Protein AF-X0PKM7-F1 (afdb_monomer_lite)

Radius of gyration: 16.59 Å; chains: 1; bounding box: 32×25×70 Å

pLDDT: mean 83.47, std 16.95, range [38.0, 97.81]

Organism: NCBI:txid1423743

Sequence (114 aa):
MLWLNSKSRLERKTLADNVLMALHIIGNSKDPKPHLNTNHFYKWRIDADTEGTPKIGNLAKVETQFGIQHVVIWGTKEVAQDISDMKRVIKFDDHGVGPKHAYINDEFKKFNES

InterPro domains:
  IPR043895 Protein of unknown function DUF5839 [PF19157] (17-89)

Structure (mmCIF, N/CA/C/O backbone):
data_AF-X0PKM7-F1
#
_entry.id   AF-X0PKM7-F1
#
loop_
_atom_site.group_PDB
_atom_site.id
_atom_site.type_symbol
_atom_site.label_atom_id
_atom_site.label_alt_id
_atom_site.label_comp_id
_atom_site.label_asym_id
_atom_site.label_entity_id
_atom_site.label_seq_id
_atom_site.pdbx_PDB_ins_code
_atom_site.Cartn_x
_atom_site.Cartn_y
_atom_site.Cartn_z
_atom_site.occupancy
_atom_site.B_iso_or_equiv
_atom_site.auth_seq_id
_atom_site.auth_comp_id
_atom_site.auth_asym_id
_atom_site.auth_atom_id
_atom_site.pdbx_PDB_model_num
ATOM 1 N N . MET A 1 1 ? -3.171 -7.616 45.640 1.00 38.00 1 MET A N 1
ATOM 2 C CA . MET A 1 1 ? -3.993 -6.424 45.341 1.00 38.00 1 MET A CA 1
ATOM 3 C C . MET A 1 1 ? -3.568 -5.932 43.963 1.00 38.00 1 MET A C 1
ATOM 5 O O . MET A 1 1 ? -2.397 -5.635 43.776 1.00 38.00 1 MET A O 1
ATOM 9 N N . LEU A 1 2 ? -4.467 -6.032 42.981 1.00 42.97 2 LEU A N 1
ATOM 10 C CA . LEU A 1 2 ? -4.207 -5.819 41.553 1.00 42.97 2 LEU A CA 1
ATOM 11 C C . LEU A 1 2 ? -3.890 -4.345 41.265 1.00 42.97 2 LEU A C 1
ATOM 13 O O . LEU A 1 2 ? -4.786 -3.508 41.324 1.00 42.97 2 LEU A O 1
ATOM 17 N N . TRP A 1 3 ? -2.645 -4.030 40.908 1.00 41.06 3 TRP A N 1
ATOM 18 C CA . TRP A 1 3 ? -2.348 -2.801 40.172 1.00 41.06 3 TRP A CA 1
ATOM 19 C C . TRP A 1 3 ? -2.509 -3.107 38.685 1.00 41.06 3 TRP A C 1
ATOM 21 O O . TRP A 1 3 ? -1.645 -3.699 38.041 1.00 41.06 3 TRP A O 1
ATOM 31 N N . LEU A 1 4 ? -3.703 -2.793 38.184 1.00 43.28 4 LEU A N 1
ATOM 32 C CA . LEU A 1 4 ? -4.066 -2.922 36.783 1.00 43.28 4 LEU A CA 1
ATOM 33 C C . LEU A 1 4 ? -3.130 -2.081 35.915 1.00 43.28 4 LEU A C 1
ATOM 35 O O . LEU A 1 4 ? -2.819 -0.925 36.192 1.00 43.28 4 LEU A O 1
ATOM 39 N N . ASN A 1 5 ? -2.694 -2.733 34.850 1.00 42.31 5 ASN A N 1
ATOM 40 C CA . ASN A 1 5 ? -1.710 -2.316 33.876 1.00 42.31 5 ASN A CA 1
ATOM 41 C C . ASN A 1 5 ? -2.267 -1.185 32.985 1.00 42.31 5 ASN A C 1
ATOM 43 O O . ASN A 1 5 ? -2.596 -1.399 31.818 1.00 42.31 5 ASN A O 1
ATOM 47 N N . SER A 1 6 ? -2.407 0.025 33.534 1.00 44.03 6 SER A N 1
ATOM 48 C CA . SER A 1 6 ? -3.001 1.190 32.852 1.00 44.03 6 SER A CA 1
ATOM 49 C C . SER A 1 6 ? -2.216 1.664 31.621 1.00 44.03 6 SER A C 1
ATOM 51 O O . SER A 1 6 ? -2.762 2.388 30.794 1.00 44.03 6 SER A O 1
ATOM 53 N N . LYS A 1 7 ? -0.960 1.225 31.444 1.00 41.38 7 LYS A N 1
ATOM 54 C CA . LYS A 1 7 ? -0.163 1.512 30.237 1.00 41.38 7 LYS A CA 1
ATOM 55 C C . LYS A 1 7 ? -0.595 0.697 29.015 1.00 41.38 7 LYS A C 1
ATOM 57 O O . LYS A 1 7 ? -0.493 1.179 27.897 1.00 41.38 7 LYS A O 1
ATOM 62 N N . SER A 1 8 ? -1.177 -0.486 29.214 1.00 45.25 8 SER A N 1
ATOM 63 C CA . SER A 1 8 ? -1.583 -1.372 28.108 1.00 45.25 8 SER A CA 1
ATOM 64 C C . SER A 1 8 ? -2.849 -0.923 27.359 1.00 45.25 8 SER A C 1
ATOM 66 O O . SER A 1 8 ? -3.171 -1.472 26.302 1.00 45.25 8 SER A O 1
ATOM 68 N N . ARG A 1 9 ? -3.569 0.072 27.901 1.00 40.25 9 ARG A N 1
ATOM 69 C CA . ARG A 1 9 ? -4.786 0.645 27.305 1.00 40.25 9 ARG A CA 1
ATOM 70 C C . ARG A 1 9 ? -4.513 1.924 26.502 1.00 40.25 9 ARG A C 1
ATOM 72 O O . ARG A 1 9 ? -5.299 2.233 25.619 1.00 40.25 9 ARG A O 1
ATOM 79 N N . LEU A 1 10 ? -3.406 2.629 26.772 1.00 42.16 10 LEU A N 1
ATOM 80 C CA . LEU A 1 10 ? -3.013 3.844 26.039 1.00 42.16 10 LEU A CA 1
ATOM 81 C C . LEU A 1 10 ? -2.199 3.566 24.760 1.00 42.16 10 LEU A C 1
ATOM 83 O O . LEU A 1 10 ? -2.149 4.426 23.890 1.00 42.16 10 LEU A O 1
ATOM 87 N N . GLU A 1 11 ? -1.610 2.376 24.607 1.00 43.19 11 GLU A N 1
ATOM 88 C CA . GLU A 1 11 ? -0.820 1.994 23.415 1.00 43.19 11 GLU A CA 1
ATOM 89 C C . GLU A 1 11 ? -1.619 1.229 22.348 1.00 43.19 11 GLU A C 1
ATOM 91 O O . GLU A 1 11 ? -1.069 0.748 21.362 1.00 43.19 11 GLU A O 1
ATOM 96 N N . ARG A 1 12 ? -2.940 1.139 22.509 1.00 44.97 12 ARG A N 1
ATOM 97 C CA . ARG A 1 12 ? -3.853 0.646 21.476 1.00 44.97 12 ARG A CA 1
ATOM 98 C C . ARG A 1 12 ? -4.841 1.742 21.096 1.00 44.97 12 ARG A C 1
ATOM 100 O O . ARG A 1 12 ? -6.044 1.572 21.254 1.00 44.97 12 ARG A O 1
ATOM 107 N N . LYS A 1 13 ? -4.347 2.851 20.531 1.00 47.97 13 LYS A N 1
ATOM 108 C CA . LYS A 1 13 ? -5.080 3.401 19.383 1.00 47.97 13 LYS A CA 1
ATOM 109 C C . LYS A 1 13 ? -4.979 2.317 18.325 1.00 47.97 13 LYS A C 1
ATOM 111 O O . LYS A 1 13 ? -3.924 2.121 17.727 1.00 47.97 13 LYS A O 1
ATOM 116 N N . THR A 1 14 ? -5.999 1.475 18.270 1.00 59.84 14 THR A N 1
ATOM 117 C CA . THR A 1 14 ? -6.053 0.372 17.326 1.00 59.84 14 THR A CA 1
ATOM 118 C C . THR A 1 14 ? -5.875 0.955 15.932 1.00 59.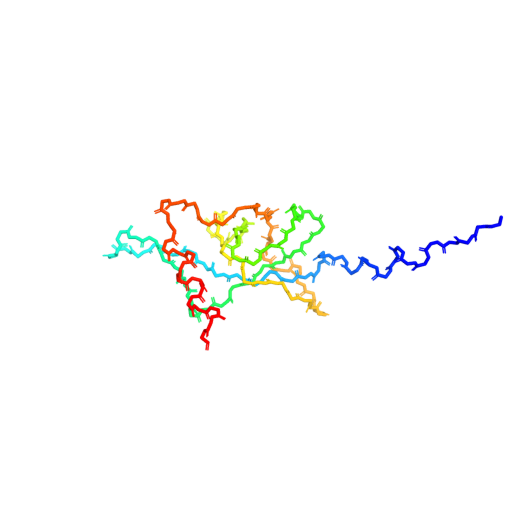84 14 THR A C 1
ATOM 120 O O . THR A 1 14 ? -6.445 1.989 15.618 1.00 59.84 14 THR A O 1
ATOM 123 N N . LEU A 1 15 ? -5.038 0.329 15.106 1.00 70.69 15 LEU A N 1
ATOM 124 C CA . LEU A 1 15 ? -4.930 0.684 13.690 1.00 70.69 15 LEU A CA 1
ATOM 125 C C . LEU A 1 15 ? -6.296 0.558 12.981 1.00 70.69 15 LEU A C 1
ATOM 127 O O . LEU A 1 15 ? -6.525 1.206 11.963 1.00 70.69 15 LEU A O 1
ATOM 131 N N . ALA A 1 16 ? -7.185 -0.269 13.542 1.00 63.12 16 ALA A N 1
ATOM 132 C CA . ALA A 1 16 ? -8.595 -0.315 13.201 1.00 63.12 16 ALA A CA 1
ATOM 133 C C . ALA A 1 16 ? -9.218 1.081 13.358 1.00 63.12 16 ALA A C 1
ATOM 135 O O . ALA A 1 16 ? -9.070 1.695 14.412 1.00 63.12 16 ALA A O 1
ATOM 136 N N . ASP A 1 17 ? -9.881 1.539 12.297 1.00 71.56 17 ASP A N 1
ATOM 137 C CA . ASP A 1 17 ? -10.505 2.861 12.117 1.00 71.56 17 ASP A CA 1
ATOM 138 C C . ASP A 1 17 ? -9.572 3.961 11.576 1.00 71.56 17 ASP A C 1
ATOM 140 O O . ASP A 1 17 ? -9.984 5.105 11.371 1.00 71.56 17 ASP A O 1
ATOM 144 N N . ASN A 1 18 ? -8.329 3.613 11.229 1.00 89.44 18 ASN A N 1
ATOM 145 C CA . ASN A 1 18 ? -7.483 4.481 10.414 1.00 89.44 18 ASN A CA 1
ATOM 146 C C . ASN A 1 18 ? -7.769 4.293 8.920 1.00 89.44 18 ASN A C 1
ATOM 148 O O . ASN A 1 18 ? -8.269 3.263 8.464 1.00 89.44 18 ASN A O 1
ATOM 152 N N . VAL A 1 19 ? -7.356 5.275 8.122 1.00 94.94 19 VAL A N 1
ATOM 153 C CA . VAL A 1 19 ? -7.280 5.132 6.668 1.00 94.94 19 VAL A CA 1
ATOM 154 C C . VAL A 1 19 ? -5.840 4.910 6.225 1.00 94.94 19 VAL A C 1
ATOM 156 O O . VAL A 1 19 ? -4.917 5.596 6.669 1.00 94.94 19 VAL A O 1
ATOM 159 N N . LEU A 1 20 ? -5.647 3.970 5.307 1.00 96.62 20 LEU A N 1
ATOM 160 C CA . LEU A 1 20 ? -4.441 3.869 4.500 1.00 96.62 20 LEU A CA 1
ATOM 161 C C . LEU A 1 20 ? -4.449 5.006 3.481 1.00 96.62 20 LEU A C 1
ATOM 163 O O . LEU A 1 20 ? -5.445 5.202 2.792 1.00 96.62 20 LEU A O 1
ATOM 167 N N . MET A 1 21 ? -3.329 5.710 3.351 1.00 96.56 21 MET A N 1
ATOM 168 C CA . MET A 1 21 ? -3.017 6.567 2.214 1.00 96.56 21 MET A CA 1
ATOM 169 C C . MET A 1 21 ? -1.950 5.879 1.365 1.00 96.56 21 MET A C 1
ATOM 171 O O . MET A 1 21 ? -0.871 5.543 1.862 1.00 96.56 21 MET A O 1
ATOM 175 N N . ALA A 1 22 ? -2.249 5.654 0.090 1.00 96.88 22 ALA A N 1
ATOM 176 C CA . ALA A 1 22 ? -1.358 4.927 -0.802 1.00 96.88 22 ALA A CA 1
ATOM 177 C C . ALA A 1 22 ? -1.431 5.432 -2.247 1.00 96.88 22 ALA A C 1
ATOM 179 O O . ALA A 1 22 ? -2.351 6.156 -2.641 1.00 96.88 22 ALA A O 1
ATOM 180 N N . LEU A 1 23 ? -0.428 5.039 -3.025 1.00 95.44 23 LEU A N 1
ATOM 181 C CA . LEU A 1 23 ? -0.268 5.381 -4.432 1.00 95.44 23 LEU A CA 1
ATOM 182 C C . LEU A 1 23 ? -0.504 4.132 -5.291 1.00 95.44 23 LEU A C 1
ATOM 184 O O . LEU A 1 23 ? 0.001 3.048 -4.985 1.00 95.44 23 LEU A O 1
ATOM 188 N N . HIS A 1 24 ? -1.277 4.274 -6.369 1.00 94.06 24 HIS A N 1
ATOM 189 C CA . HIS A 1 24 ? -1.536 3.169 -7.295 1.00 94.06 24 HIS A CA 1
ATOM 190 C C . HIS A 1 24 ? -0.340 2.901 -8.200 1.00 94.06 24 HIS A C 1
ATOM 192 O O . HIS A 1 24 ? 0.282 3.831 -8.709 1.00 94.06 24 HIS A O 1
ATOM 198 N N . ILE A 1 25 ? -0.110 1.623 -8.488 1.00 91.44 25 ILE A N 1
ATOM 199 C CA . ILE A 1 25 ? 0.746 1.195 -9.590 1.00 91.44 25 ILE A CA 1
ATOM 200 C C . ILE A 1 25 ? -0.139 1.082 -10.836 1.00 91.44 25 ILE A C 1
ATOM 202 O O . ILE A 1 25 ? -1.060 0.266 -10.874 1.00 91.44 25 ILE A O 1
ATOM 206 N N . ILE A 1 26 ? 0.117 1.912 -11.843 1.00 88.38 26 ILE A N 1
ATOM 207 C CA . ILE A 1 26 ? -0.643 1.958 -13.094 1.00 88.38 26 ILE A CA 1
ATOM 208 C C . ILE A 1 26 ? 0.197 1.421 -14.250 1.00 88.38 26 ILE A C 1
ATOM 210 O O . ILE A 1 26 ? 1.375 1.739 -14.381 1.00 88.38 26 ILE A O 1
ATOM 214 N N . GLY A 1 27 ? -0.414 0.607 -15.108 1.00 81.75 27 GLY A N 1
ATOM 215 C CA . GLY A 1 27 ? 0.148 0.281 -16.417 1.00 81.75 27 GLY A CA 1
ATOM 216 C C . GLY A 1 27 ? -0.291 1.330 -17.433 1.00 81.75 27 GLY A C 1
ATOM 217 O O . GLY A 1 27 ? -1.469 1.685 -17.472 1.00 81.75 27 GLY A O 1
ATOM 218 N N . ASN A 1 28 ? 0.625 1.827 -18.260 1.00 66.06 28 ASN A N 1
ATOM 219 C CA . ASN A 1 28 ? 0.253 2.646 -19.407 1.00 66.06 28 ASN A CA 1
ATOM 220 C C . ASN A 1 28 ? -0.013 1.718 -20.602 1.00 66.06 28 ASN A C 1
ATOM 222 O O . ASN A 1 28 ? 0.771 0.822 -20.886 1.00 66.06 28 ASN A O 1
ATOM 226 N N . SER A 1 29 ? -1.096 1.928 -21.351 1.00 61.97 29 SER A N 1
ATOM 227 C CA . SER A 1 29 ? -1.316 1.181 -22.600 1.00 61.97 29 SER A CA 1
ATOM 228 C C . SER A 1 29 ? -0.279 1.514 -23.683 1.00 61.97 29 SER A C 1
ATOM 230 O O . SER A 1 29 ? -0.156 0.778 -24.659 1.00 61.97 29 SER A O 1
ATOM 232 N N . LYS A 1 30 ? 0.469 2.613 -23.511 1.00 63.97 30 LYS A N 1
ATOM 233 C CA . LYS A 1 30 ? 1.518 3.095 -24.419 1.00 63.97 30 LYS A CA 1
ATOM 234 C C . LYS A 1 30 ? 2.947 2.909 -23.897 1.00 63.97 30 LYS A C 1
ATOM 236 O O . LYS A 1 30 ? 3.868 2.972 -24.703 1.00 63.97 30 LYS A O 1
ATOM 241 N N . ASP A 1 31 ? 3.138 2.692 -22.594 1.00 61.28 31 ASP A N 1
ATOM 242 C CA . ASP A 1 31 ? 4.449 2.392 -21.998 1.00 61.28 31 ASP A CA 1
ATOM 243 C C . ASP A 1 31 ? 4.369 1.009 -21.340 1.00 61.28 31 ASP A C 1
ATOM 245 O O . ASP A 1 31 ? 3.556 0.819 -20.434 1.00 61.28 31 ASP A O 1
ATOM 249 N N . PRO A 1 32 ? 5.165 0.021 -21.783 1.00 68.62 32 PRO A N 1
ATOM 250 C CA . PRO A 1 32 ? 5.092 -1.333 -21.246 1.00 68.62 32 PRO A CA 1
ATOM 251 C C . PRO A 1 32 ? 5.470 -1.427 -19.762 1.00 68.62 32 PRO A C 1
ATOM 253 O O . PRO A 1 32 ? 5.273 -2.485 -19.156 1.00 68.62 32 PRO A O 1
ATOM 256 N N . LYS A 1 33 ? 6.044 -0.377 -19.163 1.00 83.88 33 LYS A N 1
ATOM 257 C CA . LYS A 1 33 ? 6.449 -0.398 -17.759 1.00 83.88 33 LYS A CA 1
ATOM 258 C C . LYS A 1 33 ? 5.316 0.121 -16.863 1.00 83.88 33 LYS A C 1
ATOM 260 O O . LYS A 1 33 ? 4.731 1.159 -17.145 1.00 83.88 33 LYS A O 1
ATOM 265 N N . PRO A 1 34 ? 4.959 -0.589 -15.778 1.00 87.50 34 PRO A N 1
ATOM 266 C CA . PRO A 1 34 ? 4.076 -0.027 -14.761 1.00 87.50 34 PRO A CA 1
ATOM 267 C C . PRO A 1 34 ? 4.793 1.098 -14.014 1.00 87.50 34 PRO A C 1
ATOM 269 O O . PRO A 1 34 ? 5.979 0.943 -13.758 1.00 87.50 34 PRO A O 1
ATOM 272 N N . HIS A 1 35 ? 4.081 2.151 -13.617 1.00 89.31 35 HIS A N 1
ATOM 273 C CA . HIS A 1 35 ? 4.600 3.325 -12.898 1.00 89.31 35 HIS A CA 1
ATOM 274 C C . HIS A 1 35 ? 3.726 3.669 -11.694 1.00 89.31 35 HIS A C 1
ATOM 276 O O . HIS A 1 35 ? 2.580 3.226 -11.598 1.00 89.31 35 HIS A O 1
ATOM 282 N N . LEU A 1 36 ? 4.239 4.495 -10.791 1.00 91.12 36 LEU A N 1
ATOM 283 C CA . LEU A 1 36 ? 3.490 5.018 -9.663 1.00 91.12 36 LEU A CA 1
ATOM 284 C C . LEU A 1 36 ? 2.660 6.238 -10.077 1.00 91.12 36 LEU A C 1
ATOM 286 O O . LEU A 1 36 ? 3.178 7.212 -10.618 1.00 91.12 36 LEU A O 1
ATOM 290 N N . ASN A 1 37 ? 1.361 6.221 -9.786 1.00 90.94 37 ASN A N 1
ATOM 291 C CA . ASN A 1 37 ? 0.525 7.404 -9.951 1.00 90.94 37 ASN A CA 1
ATOM 292 C C . ASN A 1 37 ? 0.751 8.376 -8.785 1.00 90.94 37 ASN A C 1
ATOM 294 O O . ASN A 1 37 ? 0.100 8.263 -7.749 1.00 90.94 37 ASN A O 1
ATOM 298 N N . THR A 1 38 ? 1.654 9.336 -8.966 1.00 86.94 38 THR A N 1
ATOM 299 C CA . THR A 1 38 ? 2.032 10.340 -7.956 1.00 86.94 38 THR A CA 1
ATOM 300 C C . THR A 1 38 ? 1.100 11.553 -7.893 1.00 86.94 38 THR A C 1
ATOM 302 O O . THR A 1 38 ? 1.252 12.400 -7.018 1.00 86.94 38 THR A O 1
ATOM 305 N N . ASN A 1 39 ? 0.104 11.649 -8.779 1.00 87.56 39 ASN A N 1
ATOM 306 C CA . ASN A 1 39 ? -0.803 12.801 -8.833 1.00 87.56 39 ASN A CA 1
ATOM 307 C C . ASN A 1 39 ? -1.927 12.746 -7.788 1.00 87.56 39 ASN A C 1
ATOM 309 O O . ASN A 1 39 ? -2.624 13.739 -7.576 1.00 87.56 39 ASN A O 1
ATOM 313 N N . HIS A 1 40 ? -2.173 11.580 -7.184 1.00 88.50 40 HIS A N 1
ATOM 314 C CA . HIS A 1 40 ? -3.307 11.392 -6.287 1.00 88.50 40 HIS A CA 1
ATOM 315 C C . HIS A 1 40 ? -3.021 10.361 -5.198 1.00 88.50 40 HIS A C 1
ATOM 317 O O . HIS A 1 40 ? -2.561 9.255 -5.481 1.00 88.50 40 HIS A O 1
ATOM 323 N N . PHE A 1 41 ? -3.389 10.699 -3.962 1.00 92.38 41 PHE A N 1
ATOM 324 C CA . PHE A 1 41 ? -3.452 9.739 -2.868 1.00 92.38 41 PHE A CA 1
ATOM 325 C C . PHE A 1 41 ? -4.815 9.083 -2.809 1.00 92.38 41 PHE A C 1
ATOM 327 O O . PHE A 1 41 ? -5.832 9.741 -2.588 1.00 92.38 41 PHE A O 1
ATOM 334 N N . TYR A 1 42 ? -4.804 7.767 -2.902 1.00 94.19 42 TYR A N 1
ATOM 335 C CA . TYR A 1 42 ? -5.991 6.956 -2.747 1.00 94.19 42 TYR A CA 1
ATOM 336 C C . TYR A 1 42 ? -6.094 6.471 -1.306 1.00 94.19 42 TY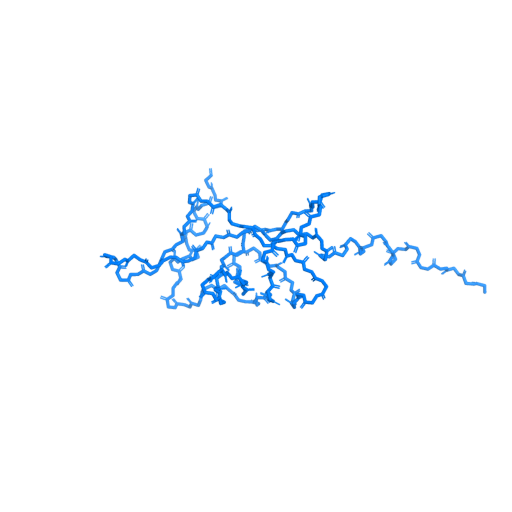R A C 1
ATOM 338 O O . TYR A 1 42 ? -5.086 6.360 -0.596 1.00 94.19 42 TYR A O 1
ATOM 346 N N . LYS A 1 43 ? -7.329 6.231 -0.862 1.00 95.12 43 LYS A N 1
ATOM 347 C CA . LYS A 1 43 ? -7.630 5.930 0.535 1.00 95.12 43 LYS A CA 1
ATOM 348 C C . LYS A 1 43 ? -8.414 4.636 0.677 1.00 95.12 43 LYS A C 1
ATOM 350 O O . LYS A 1 43 ? -9.372 4.419 -0.060 1.00 95.12 43 LYS A O 1
ATOM 355 N N . TRP A 1 44 ? -8.050 3.842 1.679 1.00 96.62 44 TRP A N 1
ATOM 356 C CA . TRP A 1 44 ? -8.748 2.611 2.057 1.00 96.62 44 TRP A CA 1
ATOM 357 C C . TRP A 1 44 ? -8.931 2.542 3.561 1.00 96.62 44 TRP A C 1
ATOM 359 O O . TRP A 1 44 ? -8.096 3.052 4.306 1.00 96.62 44 TRP A O 1
ATOM 369 N N . ARG A 1 45 ? -10.012 1.904 4.006 1.00 95.88 45 ARG A N 1
ATOM 370 C CA . ARG A 1 45 ? -10.247 1.639 5.425 1.00 95.88 45 ARG A CA 1
ATOM 371 C C . ARG A 1 45 ? -9.295 0.558 5.914 1.00 95.88 45 ARG A C 1
ATOM 373 O O . ARG A 1 45 ? -9.193 -0.493 5.286 1.00 95.88 45 ARG A O 1
ATOM 380 N N . ILE A 1 46 ? -8.665 0.801 7.055 1.00 94.81 46 ILE A N 1
ATOM 381 C CA . ILE A 1 46 ? -7.985 -0.226 7.835 1.00 94.81 46 ILE A CA 1
ATOM 382 C C . ILE A 1 46 ? -8.939 -0.648 8.949 1.00 94.81 46 ILE A C 1
ATOM 384 O O . ILE A 1 46 ? -9.395 0.187 9.728 1.00 94.81 46 ILE A O 1
ATOM 388 N N . ASP A 1 47 ? -9.274 -1.930 9.000 1.00 90.88 47 ASP A N 1
ATOM 389 C CA . ASP A 1 47 ? -10.173 -2.498 10.005 1.00 90.88 47 ASP A CA 1
ATOM 390 C C . ASP A 1 47 ? -9.478 -3.595 10.821 1.00 90.88 47 ASP A C 1
ATOM 392 O O . ASP A 1 47 ? -8.294 -3.884 10.638 1.00 90.88 47 ASP A O 1
ATOM 396 N N . ALA A 1 48 ? -10.206 -4.164 11.782 1.00 89.69 48 ALA A N 1
ATOM 397 C CA . ALA A 1 48 ? -9.676 -5.180 12.687 1.00 89.69 48 ALA A CA 1
ATOM 398 C C . ALA A 1 48 ? -9.237 -6.470 11.969 1.00 89.69 48 ALA A C 1
ATOM 400 O O . ALA A 1 48 ? -8.409 -7.199 12.513 1.00 89.69 48 ALA A O 1
ATOM 401 N N . ASP A 1 49 ? -9.753 -6.721 10.763 1.00 91.75 49 ASP A N 1
ATOM 402 C CA . ASP A 1 49 ? -9.421 -7.897 9.957 1.00 91.75 49 ASP A CA 1
ATOM 403 C C . ASP A 1 49 ? -8.211 -7.652 9.041 1.00 91.75 49 ASP A C 1
ATOM 405 O O . ASP A 1 49 ? -7.752 -8.570 8.361 1.00 91.75 49 ASP A O 1
ATOM 409 N N . THR A 1 50 ? -7.683 -6.424 8.996 1.00 93.88 50 THR A N 1
ATOM 410 C CA . THR A 1 50 ? -6.512 -6.104 8.180 1.00 93.88 50 THR A CA 1
ATOM 411 C C . THR A 1 50 ? -5.258 -6.756 8.764 1.00 93.88 50 THR A C 1
ATOM 413 O O . THR A 1 50 ? -4.844 -6.463 9.887 1.00 93.88 50 THR A O 1
ATOM 416 N N . GLU A 1 51 ? -4.601 -7.606 7.976 1.00 93.94 51 GLU A N 1
ATOM 417 C CA . GLU A 1 51 ? -3.408 -8.327 8.425 1.00 93.94 51 GLU A CA 1
ATOM 418 C C . GLU A 1 51 ? -2.124 -7.490 8.302 1.00 93.94 51 GLU A 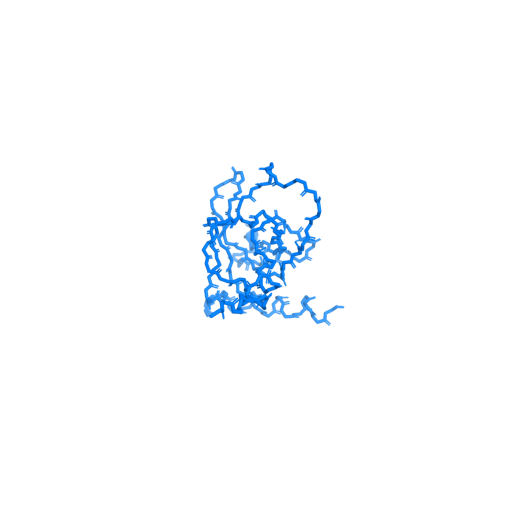C 1
ATOM 420 O O . GLU A 1 51 ? -1.912 -6.753 7.335 1.00 93.94 51 GLU A O 1
ATOM 425 N N . GLY A 1 52 ? -1.199 -7.686 9.244 1.00 93.62 52 GLY A N 1
ATOM 426 C CA . GLY A 1 52 ? 0.148 -7.118 9.196 1.00 93.62 52 GLY A CA 1
ATOM 427 C C . GLY A 1 52 ? 0.249 -5.691 9.739 1.00 93.62 52 GLY A C 1
ATOM 428 O O . GLY A 1 52 ? -0.623 -5.196 10.447 1.00 93.62 52 GLY A O 1
ATOM 429 N N . THR A 1 53 ? 1.367 -5.026 9.448 1.00 92.50 53 THR A N 1
ATOM 430 C CA . THR A 1 53 ? 1.638 -3.656 9.907 1.00 92.50 53 THR A CA 1
ATOM 431 C C . THR A 1 53 ? 2.060 -2.789 8.726 1.00 92.50 53 THR A C 1
ATOM 433 O O . THR A 1 53 ? 2.945 -3.201 7.971 1.00 92.50 53 THR A O 1
ATOM 436 N N . PRO A 1 54 ? 1.476 -1.590 8.562 1.00 94.62 54 PRO A N 1
ATOM 437 C CA . PRO A 1 54 ? 1.824 -0.703 7.466 1.00 94.62 54 PRO A CA 1
ATOM 438 C C . PRO A 1 54 ? 3.275 -0.239 7.594 1.00 94.62 54 PRO A C 1
ATOM 440 O O . PRO A 1 54 ? 3.718 0.184 8.663 1.00 94.62 54 PRO A O 1
ATOM 443 N N . LYS A 1 55 ? 4.010 -0.284 6.482 1.00 94.94 55 LYS A N 1
ATOM 444 C CA . LYS A 1 55 ? 5.367 0.256 6.365 1.00 94.94 55 LYS A CA 1
ATOM 445 C C . LYS A 1 55 ? 5.440 1.136 5.125 1.00 94.94 55 LYS A C 1
ATOM 447 O O . LYS A 1 55 ? 5.055 0.706 4.044 1.00 94.94 55 LYS A O 1
ATOM 452 N N . ILE A 1 56 ? 5.906 2.369 5.285 1.00 94.12 56 ILE A N 1
ATOM 453 C CA . ILE A 1 56 ? 6.030 3.329 4.181 1.00 94.12 56 ILE A CA 1
ATOM 454 C C . ILE A 1 56 ? 6.962 2.750 3.105 1.00 94.12 56 ILE A C 1
ATOM 456 O O . ILE A 1 56 ? 8.021 2.217 3.427 1.00 94.12 56 ILE A O 1
ATOM 460 N N . GLY A 1 57 ? 6.551 2.829 1.838 1.00 91.75 57 GLY A N 1
ATOM 461 C CA . GLY A 1 57 ? 7.271 2.262 0.693 1.00 91.75 57 GLY A CA 1
ATOM 462 C C . GLY A 1 57 ? 7.048 0.761 0.466 1.00 91.75 57 GLY A C 1
ATOM 463 O O . GLY A 1 57 ? 7.414 0.254 -0.595 1.00 91.75 57 GLY A O 1
ATOM 464 N N . ASN A 1 58 ? 6.414 0.048 1.405 1.00 95.31 58 ASN A N 1
ATOM 465 C CA . ASN A 1 58 ? 5.989 -1.334 1.188 1.00 95.31 58 ASN A CA 1
ATOM 466 C C . ASN A 1 58 ? 4.666 -1.410 0.416 1.00 95.31 58 ASN A C 1
ATOM 468 O O . ASN A 1 58 ? 3.989 -0.404 0.189 1.00 95.31 58 ASN A O 1
ATOM 472 N N . LEU A 1 59 ? 4.291 -2.625 0.019 1.00 96.69 59 LEU A N 1
ATOM 473 C CA . LEU A 1 59 ? 3.014 -2.895 -0.625 1.00 96.69 59 LEU A CA 1
ATOM 474 C C . LEU A 1 59 ? 1.884 -3.129 0.387 1.00 96.69 59 LEU A C 1
ATOM 476 O O . LEU A 1 59 ? 2.081 -3.674 1.472 1.00 96.69 59 LEU A O 1
ATOM 480 N N . ALA A 1 60 ? 0.670 -2.758 -0.008 1.00 97.62 60 ALA A N 1
ATOM 481 C CA . ALA A 1 60 ? -0.567 -3.218 0.612 1.00 97.62 60 ALA A CA 1
ATOM 482 C C . ALA A 1 60 ? -1.478 -3.839 -0.447 1.00 97.62 60 ALA A C 1
ATOM 484 O O . ALA A 1 60 ? -1.552 -3.342 -1.575 1.00 97.62 60 ALA A O 1
ATOM 485 N N . LYS A 1 61 ? -2.210 -4.891 -0.072 1.00 97.81 61 LYS A N 1
ATOM 486 C CA . LYS A 1 61 ? -3.312 -5.431 -0.874 1.00 97.81 61 LYS A CA 1
ATOM 487 C C . LYS A 1 61 ? -4.605 -4.759 -0.458 1.00 97.81 61 LYS A C 1
ATOM 489 O O . LYS A 1 61 ? -4.952 -4.771 0.721 1.00 97.81 61 LYS A O 1
ATOM 494 N N . VAL A 1 62 ? -5.330 -4.219 -1.425 1.00 97.56 62 VAL A N 1
ATOM 495 C CA . VAL A 1 62 ? -6.550 -3.446 -1.187 1.00 97.56 62 VAL A CA 1
ATOM 496 C C . VAL A 1 62 ? -7.679 -3.896 -2.098 1.00 97.56 62 VAL A C 1
ATOM 498 O O . VAL A 1 62 ? -7.449 -4.377 -3.211 1.00 97.56 62 VAL A O 1
ATOM 501 N N . GLU A 1 63 ? -8.910 -3.718 -1.635 1.00 96.88 63 GLU A N 1
ATOM 502 C CA . GLU A 1 63 ? -10.091 -3.908 -2.466 1.00 96.88 63 GLU A CA 1
ATOM 503 C C . GLU A 1 63 ? -10.351 -2.678 -3.336 1.00 96.88 63 GLU A C 1
ATOM 505 O O . GLU A 1 63 ? -10.283 -1.530 -2.897 1.00 96.88 63 GLU A O 1
ATOM 510 N N . THR A 1 64 ? -10.699 -2.917 -4.593 1.00 93.94 64 THR A N 1
ATOM 511 C CA . THR A 1 64 ? -11.155 -1.888 -5.529 1.00 93.94 64 THR A CA 1
ATOM 512 C C . THR A 1 64 ? -12.432 -2.368 -6.212 1.00 93.94 64 THR A C 1
ATOM 514 O O . THR A 1 64 ? -12.776 -3.548 -6.156 1.00 93.94 64 THR A O 1
ATOM 517 N N . GLN A 1 65 ? -13.131 -1.475 -6.912 1.00 92.31 65 GLN A N 1
ATOM 518 C CA . GLN A 1 65 ? -14.271 -1.872 -7.752 1.00 92.31 65 GLN A CA 1
ATOM 519 C C . GLN A 1 65 ? -13.892 -2.850 -8.881 1.00 92.31 65 GLN A C 1
ATOM 521 O O . GLN A 1 65 ? -14.759 -3.525 -9.421 1.00 92.31 65 GLN A O 1
ATOM 526 N N . PHE A 1 66 ? -12.601 -2.947 -9.218 1.00 90.00 66 PHE A N 1
ATOM 527 C CA . PHE A 1 66 ? -12.065 -3.826 -10.258 1.00 90.00 66 PHE A CA 1
ATOM 528 C C . PHE A 1 66 ? -11.421 -5.103 -9.690 1.00 90.00 66 PHE A C 1
ATOM 530 O O . PHE A 1 66 ? -10.739 -5.821 -10.416 1.00 90.00 66 PHE A O 1
ATOM 537 N N . GLY A 1 67 ? -11.596 -5.375 -8.392 1.00 93.50 67 GLY A N 1
ATOM 538 C CA . GLY A 1 67 ? -10.970 -6.496 -7.689 1.00 93.50 67 GLY A CA 1
ATOM 539 C C . GLY A 1 67 ? -9.795 -6.077 -6.804 1.00 93.50 67 GLY A C 1
ATOM 540 O O . GLY A 1 67 ? -9.684 -4.920 -6.394 1.00 93.50 67 GLY A O 1
ATOM 541 N N . ILE A 1 68 ? -8.930 -7.035 -6.471 1.00 95.69 68 ILE A N 1
ATOM 542 C CA . ILE A 1 68 ? -7.805 -6.834 -5.548 1.00 95.69 68 ILE A CA 1
ATOM 543 C C . ILE A 1 68 ? -6.623 -6.209 -6.288 1.00 95.69 68 ILE A C 1
ATOM 545 O O . ILE A 1 68 ? -6.204 -6.714 -7.329 1.00 95.69 68 ILE A O 1
ATOM 549 N N . GLN A 1 69 ? -6.049 -5.145 -5.727 1.00 95.06 69 GLN A N 1
ATOM 550 C CA . GLN A 1 69 ? -4.863 -4.486 -6.277 1.00 95.06 69 GLN A CA 1
ATOM 551 C C . GLN A 1 69 ? -3.761 -4.325 -5.232 1.00 95.06 69 GLN A C 1
ATOM 553 O O . GLN A 1 69 ? -4.028 -4.315 -4.031 1.00 95.06 69 GLN A O 1
ATOM 558 N N . HIS A 1 70 ? -2.521 -4.195 -5.710 1.00 95.38 70 HIS A N 1
ATOM 559 C CA . HIS A 1 70 ? -1.391 -3.773 -4.886 1.00 95.38 70 HIS A CA 1
ATOM 560 C C . HIS A 1 70 ? -1.182 -2.269 -5.030 1.00 95.38 70 HIS A C 1
ATOM 562 O O . HIS A 1 70 ? -1.230 -1.730 -6.138 1.00 95.38 70 HIS A O 1
ATOM 568 N N . VAL A 1 71 ? -0.907 -1.612 -3.910 1.00 96.12 71 VAL A N 1
ATOM 569 C CA . VAL A 1 71 ? -0.611 -0.178 -3.835 1.00 96.12 71 VAL A CA 1
ATOM 570 C C . VAL A 1 71 ? 0.641 0.045 -2.999 1.00 96.12 71 VAL A C 1
ATOM 572 O O . VAL A 1 71 ? 0.951 -0.769 -2.130 1.00 96.12 71 VAL A O 1
ATOM 575 N N . VAL A 1 72 ? 1.360 1.139 -3.250 1.00 96.62 72 VAL A N 1
ATOM 576 C CA . VAL A 1 72 ? 2.532 1.520 -2.448 1.00 96.62 72 VAL A CA 1
ATOM 577 C C . VAL A 1 72 ? 2.070 2.378 -1.278 1.00 96.62 72 VAL A C 1
ATOM 579 O O . VAL A 1 72 ? 1.444 3.423 -1.471 1.00 96.62 72 VAL A O 1
ATOM 582 N N . ILE A 1 73 ? 2.369 1.928 -0.062 1.00 96.62 73 ILE A N 1
ATOM 583 C CA . ILE A 1 73 ? 1.981 2.588 1.183 1.00 96.62 73 ILE A CA 1
ATOM 584 C C . ILE A 1 73 ? 2.736 3.910 1.296 1.00 96.62 73 ILE A C 1
ATOM 586 O O . ILE A 1 73 ? 3.964 3.930 1.372 1.00 96.62 73 ILE A O 1
ATOM 590 N N . TRP A 1 74 ? 1.995 5.011 1.376 1.00 95.44 74 TRP A N 1
ATOM 591 C CA . TRP A 1 74 ? 2.568 6.308 1.723 1.00 95.44 74 TRP A CA 1
ATOM 592 C C . TRP A 1 74 ? 2.483 6.566 3.228 1.00 95.44 74 TRP A C 1
ATOM 594 O O . TRP A 1 74 ? 3.431 7.054 3.832 1.00 95.44 74 TRP A O 1
ATOM 604 N N . GLY A 1 75 ? 1.375 6.178 3.859 1.00 94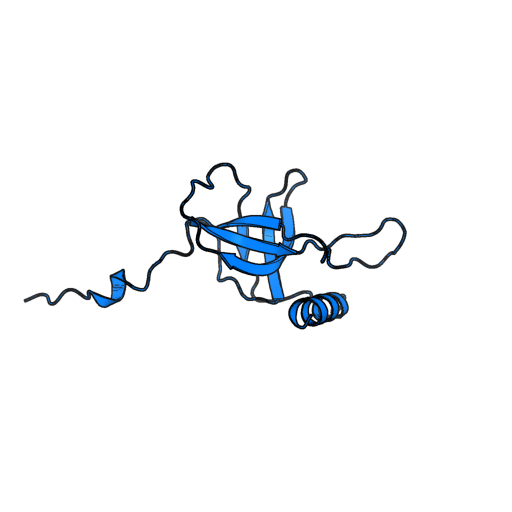.50 75 GLY A N 1
ATOM 605 C CA . GLY A 1 75 ? 1.207 6.299 5.301 1.00 94.50 75 GLY A CA 1
ATOM 606 C C . GLY A 1 75 ? -0.194 5.927 5.759 1.00 94.50 75 GLY A C 1
ATOM 607 O O . GLY A 1 75 ? -1.030 5.487 4.973 1.00 94.50 75 GLY A O 1
ATOM 608 N N . THR A 1 76 ? -0.467 6.124 7.043 1.00 95.12 76 THR A N 1
ATOM 609 C CA . THR A 1 76 ? -1.801 5.944 7.624 1.00 95.12 76 THR A CA 1
ATOM 610 C C . THR A 1 76 ? -2.240 7.209 8.331 1.00 95.12 76 THR A C 1
ATOM 612 O O . THR A 1 76 ? -1.411 7.911 8.911 1.00 95.12 76 THR A O 1
ATOM 615 N N . LYS A 1 77 ? -3.540 7.489 8.323 1.00 91.94 77 LYS A N 1
ATOM 616 C CA . LYS A 1 77 ? -4.110 8.660 8.981 1.00 91.94 77 LYS A CA 1
ATOM 617 C C . LYS A 1 77 ? -5.301 8.261 9.842 1.00 91.94 77 LYS A C 1
ATOM 619 O O . LYS A 1 77 ? -6.190 7.559 9.376 1.00 91.94 77 LYS A O 1
ATOM 624 N N . GLU A 1 78 ? -5.316 8.741 11.077 1.00 89.06 78 GLU A N 1
ATOM 625 C CA . GLU A 1 78 ? -6.477 8.632 11.959 1.00 89.06 78 GLU A CA 1
ATOM 626 C C . GLU A 1 78 ? -7.592 9.558 11.467 1.00 89.06 78 GLU A C 1
ATOM 628 O O . GLU A 1 78 ? -7.339 10.706 11.078 1.00 89.06 78 GLU A O 1
ATOM 633 N N . VAL A 1 79 ? -8.824 9.058 11.463 1.00 85.12 79 VAL A N 1
ATOM 634 C CA . VAL A 1 79 ? -10.004 9.818 11.051 1.00 85.12 79 VAL A CA 1
ATOM 635 C C . VAL A 1 79 ? -11.093 9.702 12.110 1.00 85.12 79 VAL A C 1
ATOM 637 O O . VAL A 1 79 ? -11.295 8.651 12.697 1.00 85.12 79 VAL A O 1
ATOM 640 N N . ALA A 1 80 ? -11.791 10.809 12.363 1.00 76.00 80 ALA A N 1
ATOM 641 C CA . ALA A 1 80 ? -12.883 10.875 13.339 1.00 76.00 80 ALA A CA 1
ATOM 642 C C . ALA A 1 80 ? -14.266 10.592 12.720 1.00 76.00 80 ALA A C 1
ATOM 644 O O . ALA A 1 80 ? -15.284 10.716 13.395 1.00 76.00 80 ALA A O 1
ATOM 645 N N . GLN A 1 81 ? -14.309 10.304 11.418 1.00 79.38 81 GLN A N 1
ATOM 646 C CA . GLN A 1 81 ? -15.534 10.084 10.652 1.00 79.38 81 GLN A CA 1
ATOM 647 C C . GLN A 1 81 ? -15.741 8.593 10.414 1.00 79.38 81 GLN A C 1
ATOM 649 O O . GLN A 1 81 ? -14.770 7.841 10.351 1.00 79.38 81 GLN A O 1
ATOM 654 N N . ASP A 1 82 ? -16.999 8.194 10.235 1.00 82.56 82 ASP A N 1
ATOM 655 C CA . ASP A 1 82 ? -17.319 6.840 9.801 1.00 82.56 82 ASP A CA 1
ATOM 656 C C . ASP A 1 82 ? -16.729 6.578 8.404 1.00 82.56 82 ASP A C 1
ATOM 658 O O . ASP A 1 82 ? -16.905 7.365 7.473 1.00 82.56 82 ASP A O 1
ATOM 662 N N . ILE A 1 83 ? -16.001 5.470 8.286 1.00 87.44 83 ILE A N 1
ATOM 663 C CA . ILE A 1 83 ? -15.347 4.996 7.062 1.00 87.44 83 ILE A CA 1
ATOM 664 C C . ILE A 1 83 ? -15.892 3.635 6.614 1.00 87.44 83 ILE A C 1
ATOM 666 O O . ILE A 1 83 ? -15.265 2.942 5.811 1.00 87.44 83 ILE A O 1
ATOM 670 N N . SER A 1 84 ? -17.059 3.236 7.124 1.00 85.31 84 SER A N 1
ATOM 671 C CA . SER A 1 84 ? -17.729 1.969 6.823 1.00 85.31 84 SER A CA 1
ATOM 672 C C . SER A 1 84 ? -17.977 1.738 5.321 1.00 85.31 84 SER A C 1
ATOM 674 O O . SER A 1 84 ? -17.819 0.609 4.852 1.00 85.31 84 SER A O 1
ATOM 676 N N . ASP A 1 85 ? -18.239 2.800 4.554 1.00 88.31 85 ASP A N 1
ATOM 677 C CA . ASP A 1 85 ? -18.475 2.747 3.102 1.00 88.31 85 ASP A CA 1
ATOM 678 C C . ASP A 1 85 ? -17.192 2.643 2.252 1.00 88.31 85 ASP A C 1
ATOM 680 O O . ASP A 1 85 ? -17.244 2.388 1.042 1.00 88.31 85 ASP A O 1
ATOM 684 N N . MET A 1 86 ? -16.013 2.841 2.851 1.00 92.06 86 MET A N 1
ATOM 685 C CA . MET A 1 86 ? -14.745 2.752 2.130 1.00 92.06 86 MET A CA 1
ATOM 686 C C . MET A 1 86 ? -14.360 1.299 1.849 1.00 92.06 86 MET A C 1
ATOM 688 O O . MET A 1 86 ? -14.564 0.395 2.660 1.00 92.06 86 MET A O 1
ATOM 692 N N . LYS A 1 87 ? -13.706 1.076 0.704 1.00 95.62 87 LYS A N 1
ATOM 693 C CA . LYS A 1 87 ? -13.072 -0.215 0.416 1.00 95.62 87 LYS A CA 1
ATOM 694 C C . LYS A 1 87 ? -11.958 -0.503 1.419 1.00 95.62 87 LYS A C 1
ATOM 696 O O . LYS A 1 87 ? -11.264 0.415 1.866 1.00 95.62 87 LYS A O 1
ATOM 701 N N . ARG A 1 88 ? -11.785 -1.782 1.753 1.00 95.44 88 ARG A N 1
ATOM 702 C CA . ARG A 1 88 ? -10.882 -2.211 2.824 1.00 95.44 88 ARG A CA 1
ATOM 703 C C . ARG A 1 88 ? -9.461 -2.475 2.337 1.00 95.44 88 ARG A C 1
ATOM 705 O O . ARG A 1 88 ? -9.229 -2.836 1.178 1.00 95.44 88 ARG A O 1
ATOM 712 N N . VAL A 1 89 ? -8.518 -2.347 3.260 1.00 97.38 89 VAL A N 1
ATOM 713 C CA . VAL A 1 89 ? -7.202 -2.969 3.160 1.00 97.38 89 VAL A CA 1
ATOM 714 C C . VAL A 1 89 ? -7.348 -4.434 3.556 1.00 97.38 89 VAL A C 1
ATOM 716 O O . VAL A 1 89 ? -7.983 -4.758 4.549 1.00 97.38 89 VAL A O 1
ATOM 719 N N . ILE A 1 90 ? -6.786 -5.332 2.756 1.00 97.25 90 ILE A N 1
ATOM 720 C CA . ILE A 1 90 ? -6.789 -6.767 3.048 1.00 97.25 90 ILE A CA 1
ATOM 721 C C . ILE A 1 90 ? 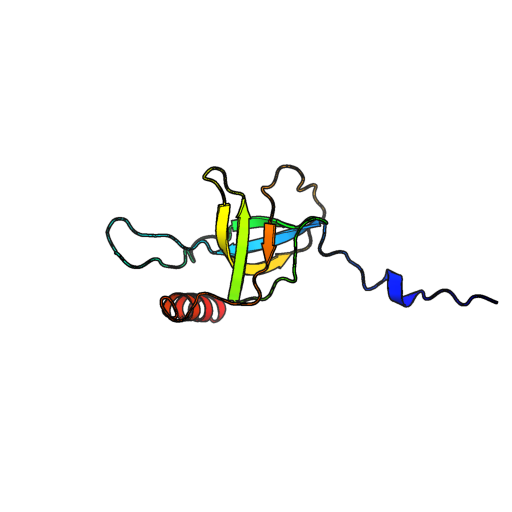-5.587 -7.093 3.929 1.00 97.25 90 ILE A C 1
ATOM 723 O O . ILE A 1 90 ? -5.726 -7.721 4.972 1.00 97.25 90 ILE A O 1
ATOM 727 N N . LYS A 1 91 ? -4.395 -6.661 3.504 1.00 97.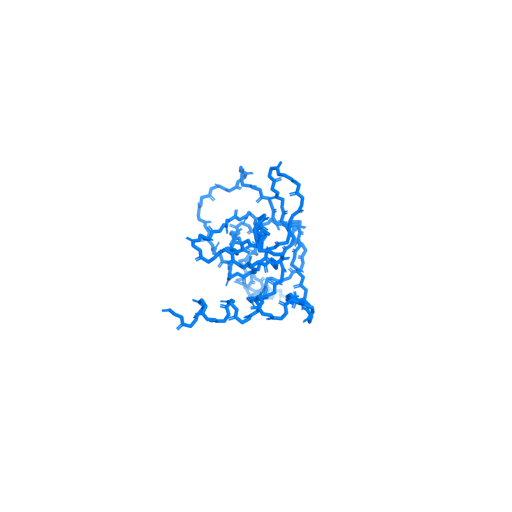19 91 LYS A N 1
ATOM 728 C CA . LYS A 1 91 ? -3.161 -6.882 4.257 1.00 97.19 91 LYS A CA 1
ATOM 729 C C . LYS A 1 91 ? -2.050 -5.913 3.882 1.00 97.19 91 LYS A C 1
ATOM 731 O O . LYS A 1 91 ? -2.013 -5.404 2.757 1.00 97.19 91 LYS A O 1
ATOM 736 N N . PHE A 1 92 ? -1.104 -5.753 4.796 1.00 97.25 92 PHE A N 1
ATOM 737 C CA . PHE A 1 92 ? 0.181 -5.106 4.568 1.00 97.25 92 PHE A CA 1
ATOM 738 C C . PHE A 1 92 ? 1.256 -6.152 4.283 1.00 97.25 92 PHE A C 1
ATOM 740 O O . PHE A 1 92 ? 1.457 -7.077 5.070 1.00 97.25 92 PHE A O 1
ATOM 747 N N . ASP A 1 93 ? 1.953 -6.000 3.162 1.00 95.62 93 ASP A N 1
ATOM 748 C CA . ASP A 1 93 ? 3.092 -6.841 2.825 1.00 95.62 93 ASP A CA 1
ATOM 749 C C . ASP A 1 93 ? 4.362 -6.330 3.530 1.00 95.62 93 ASP A C 1
ATOM 751 O O . ASP A 1 93 ? 4.580 -5.134 3.757 1.00 95.62 93 ASP A O 1
ATOM 755 N N . ASP A 1 94 ? 5.239 -7.259 3.890 1.00 91.38 94 ASP A N 1
ATOM 756 C CA . ASP A 1 94 ? 6.512 -6.974 4.554 1.00 91.38 94 ASP A CA 1
ATOM 757 C C . ASP A 1 94 ? 7.626 -6.546 3.584 1.00 91.38 94 ASP A C 1
ATOM 759 O O . ASP A 1 94 ? 8.730 -6.214 4.022 1.00 91.38 94 ASP A O 1
ATOM 763 N N . HIS A 1 95 ? 7.307 -6.454 2.293 1.00 89.12 95 HIS A N 1
ATOM 764 C CA . HIS A 1 95 ? 8.196 -6.055 1.213 1.00 89.12 95 HIS A CA 1
ATOM 765 C C . HIS A 1 95 ? 7.578 -4.959 0.329 1.00 89.12 95 HIS A C 1
ATOM 767 O O . HIS A 1 95 ? 6.358 -4.816 0.215 1.00 89.12 95 HIS A O 1
ATOM 773 N N . GLY A 1 96 ? 8.450 -4.168 -0.299 1.00 85.50 96 GLY A N 1
ATOM 774 C CA . GLY A 1 96 ? 8.090 -3.217 -1.351 1.00 85.50 96 GLY A CA 1
ATOM 775 C C . GLY A 1 96 ? 8.010 -3.872 -2.722 1.00 85.50 96 GLY A C 1
ATOM 776 O O . GLY A 1 96 ? 7.916 -5.095 -2.854 1.00 85.50 96 GLY A O 1
ATOM 777 N N . VAL A 1 97 ? 8.067 -3.058 -3.774 1.00 83.06 97 VAL A N 1
ATOM 778 C CA . VAL A 1 97 ? 8.033 -3.600 -5.132 1.00 83.06 97 VAL A CA 1
ATOM 779 C C . VAL A 1 97 ? 9.342 -4.346 -5.406 1.00 83.06 97 VAL A C 1
ATOM 781 O O . VAL A 1 97 ? 10.430 -3.797 -5.218 1.00 83.06 97 VAL A O 1
ATOM 784 N N . GLY A 1 98 ? 9.233 -5.621 -5.796 1.00 83.31 98 GLY A N 1
ATOM 785 C CA . GLY A 1 98 ? 10.376 -6.519 -5.988 1.00 83.31 98 GLY A CA 1
ATOM 786 C C . GLY A 1 98 ? 11.396 -6.022 -7.027 1.00 83.31 98 GLY A C 1
ATOM 787 O O . GLY A 1 98 ? 11.109 -5.102 -7.795 1.00 83.31 98 GLY A O 1
ATOM 788 N N . PRO A 1 99 ? 12.581 -6.659 -7.128 1.00 83.25 99 PRO A N 1
ATOM 789 C CA . PRO A 1 99 ? 13.734 -6.136 -7.877 1.00 83.25 99 PRO A CA 1
ATOM 790 C C . PRO A 1 99 ? 13.453 -5.875 -9.364 1.00 83.25 99 PRO A C 1
ATOM 792 O O . PRO A 1 99 ? 14.018 -4.958 -9.952 1.00 83.25 99 PRO A O 1
ATOM 795 N N . LYS A 1 100 ? 12.520 -6.625 -9.964 1.00 82.38 100 LYS A N 1
ATOM 796 C CA . LYS A 1 100 ? 12.054 -6.427 -11.346 1.00 82.38 100 LYS A CA 1
ATOM 797 C C . LYS A 1 100 ? 11.458 -5.031 -11.597 1.00 82.38 100 LYS A C 1
ATOM 799 O O . LYS A 1 100 ? 11.469 -4.556 -12.729 1.00 82.38 100 LYS A O 1
ATOM 804 N N . HIS A 1 101 ? 10.952 -4.381 -10.553 1.00 84.06 101 HIS A N 1
ATOM 805 C CA . HIS A 1 101 ? 10.285 -3.083 -10.608 1.00 84.06 101 HIS A CA 1
ATOM 806 C C . HIS A 1 101 ? 10.913 -2.076 -9.633 1.00 84.06 101 HIS A C 1
ATOM 808 O O . HIS A 1 101 ? 10.229 -1.184 -9.139 1.00 84.06 101 HIS A O 1
ATOM 814 N N . ALA A 1 102 ? 12.218 -2.199 -9.359 1.00 85.75 102 ALA A N 1
ATOM 815 C CA . ALA A 1 102 ? 12.933 -1.337 -8.412 1.00 85.75 102 ALA A CA 1
ATOM 816 C C . ALA A 1 102 ? 12.782 0.167 -8.712 1.00 85.75 102 ALA A C 1
ATOM 818 O O . ALA A 1 102 ? 12.751 0.977 -7.791 1.00 85.75 102 ALA A O 1
ATOM 819 N N . TYR A 1 103 ? 12.601 0.530 -9.983 1.00 86.38 103 TYR A N 1
ATOM 820 C CA . TYR A 1 103 ? 12.373 1.908 -10.411 1.00 86.38 103 TYR A CA 1
ATOM 821 C C . TYR A 1 103 ? 11.080 2.523 -9.830 1.00 86.38 103 TYR A C 1
ATOM 823 O O . TYR A 1 103 ? 11.022 3.736 -9.668 1.00 86.38 103 TYR A O 1
ATOM 831 N N . ILE A 1 104 ? 10.079 1.721 -9.436 1.00 90.12 104 ILE A N 1
ATOM 832 C CA . ILE A 1 104 ? 8.885 2.211 -8.720 1.00 90.12 104 ILE A CA 1
ATOM 833 C C . ILE A 1 104 ? 9.255 2.680 -7.305 1.00 90.12 104 ILE A C 1
ATOM 835 O O . ILE A 1 104 ? 8.719 3.676 -6.822 1.00 90.12 104 ILE A O 1
ATOM 839 N N . ASN A 1 105 ? 10.213 2.016 -6.650 1.00 87.06 105 ASN A N 1
ATOM 840 C CA . ASN A 1 105 ? 10.722 2.473 -5.354 1.00 87.06 105 ASN A CA 1
ATOM 841 C C . ASN A 1 105 ? 11.476 3.804 -5.507 1.00 87.06 105 ASN A C 1
ATOM 843 O O . ASN A 1 105 ? 11.409 4.649 -4.620 1.00 87.06 105 ASN A O 1
ATOM 847 N N . ASP A 1 106 ? 12.167 4.013 -6.630 1.00 89.12 106 ASP A N 1
ATOM 848 C CA . ASP A 1 106 ? 12.845 5.282 -6.913 1.00 89.12 106 ASP A CA 1
ATOM 849 C C . ASP A 1 106 ? 11.854 6.405 -7.258 1.00 89.12 106 ASP A C 1
ATOM 851 O O . ASP A 1 106 ? 12.040 7.535 -6.809 1.00 89.12 106 ASP A O 1
ATOM 855 N N . GLU A 1 107 ? 10.778 6.110 -7.999 1.00 90.81 107 GLU A N 1
ATOM 856 C CA . GLU A 1 107 ? 9.655 7.040 -8.205 1.00 90.81 107 GLU A CA 1
ATOM 857 C C . GLU A 1 107 ? 9.023 7.444 -6.864 1.00 90.81 107 GLU A C 1
ATOM 859 O O . GLU A 1 107 ? 8.800 8.631 -6.620 1.00 90.81 107 GLU A O 1
ATOM 864 N N . PHE A 1 108 ? 8.809 6.478 -5.965 1.00 91.44 108 PHE A N 1
ATOM 865 C CA . PHE A 1 108 ? 8.293 6.734 -4.622 1.00 91.44 108 PHE A CA 1
ATOM 866 C C . PHE A 1 108 ? 9.225 7.626 -3.789 1.00 91.44 108 PHE A C 1
ATOM 868 O O . PHE A 1 108 ? 8.761 8.591 -3.184 1.00 91.44 108 PHE A O 1
ATOM 875 N N . LYS A 1 109 ? 10.536 7.344 -3.774 1.00 90.12 109 LYS A N 1
ATOM 876 C CA . LYS A 1 109 ? 11.525 8.168 -3.054 1.00 90.12 109 LYS A CA 1
ATOM 877 C C . LYS A 1 109 ? 11.520 9.609 -3.549 1.00 90.12 109 LYS A C 1
ATOM 879 O O . LYS A 1 109 ? 11.372 10.515 -2.741 1.00 90.12 109 LYS A O 1
ATOM 884 N N . LYS A 1 110 ? 11.599 9.811 -4.869 1.00 90.12 110 LYS A N 1
ATOM 885 C CA . LYS A 1 110 ? 11.571 11.150 -5.480 1.00 90.12 110 LYS A CA 1
ATOM 886 C C . LYS A 1 110 ? 10.321 11.922 -5.084 1.00 90.12 110 LYS A C 1
ATOM 888 O O . LYS A 1 110 ? 10.413 13.090 -4.728 1.00 90.12 110 LYS A O 1
ATOM 893 N N . PHE A 1 111 ? 9.166 11.262 -5.130 1.00 88.00 111 PHE A N 1
ATOM 894 C CA . PHE A 1 111 ? 7.905 11.857 -4.709 1.00 88.00 111 PHE A CA 1
ATOM 895 C C . PHE A 1 111 ? 7.911 12.258 -3.228 1.00 88.00 111 PHE A C 1
ATOM 897 O O . PHE A 1 111 ? 7.389 13.309 -2.887 1.00 88.00 111 PHE A O 1
ATOM 904 N N . ASN A 1 112 ? 8.505 11.444 -2.354 1.00 83.81 112 ASN A N 1
ATOM 905 C CA . ASN A 1 112 ? 8.532 11.703 -0.915 1.00 83.81 112 ASN A CA 1
ATOM 906 C C . ASN A 1 112 ? 9.591 12.739 -0.482 1.00 83.81 112 ASN A C 1
ATOM 908 O O . ASN A 1 112 ? 9.535 13.233 0.641 1.00 83.81 112 ASN A O 1
ATOM 912 N N . GLU A 1 113 ? 10.567 13.030 -1.341 1.00 84.44 113 GLU A N 1
ATOM 913 C CA . GLU A 1 113 ? 11.620 14.037 -1.132 1.00 84.44 113 GLU A CA 1
ATOM 914 C C . GLU A 1 113 ? 11.284 15.409 -1.746 1.00 84.44 113 GLU A C 1
ATOM 916 O O . GLU A 1 113 ? 12.015 16.371 -1.506 1.00 84.44 113 GLU A O 1
ATOM 921 N N . SER A 1 114 ? 10.214 15.491 -2.545 1.00 65.25 114 SER A N 1
ATOM 922 C CA . SER A 1 114 ? 9.735 16.719 -3.205 1.00 65.25 114 SER A CA 1
ATOM 923 C C . SER A 1 114 ? 8.748 17.487 -2.330 1.00 65.25 114 SER A C 1
ATOM 925 O O . SER A 1 114 ? 8.784 18.736 -2.387 1.00 65.25 114 SER A O 1
#

Secondary structure (DSSP, 8-state):
-----GGGGTS---STTEEEEEEEEEE-SSSSSEEE-TT--EEEE--TT-BS---TTSEEEEEETTEEEEEEEEEEEE-SS--TTSPBEEEE-SS-S-GGGHHHHHHHHHHHH-

Foldseek 3Di:
DDPDPVVVVVPPPPLAQKKFWWWAFDADPPDRATATPLPDTDIAGEHPQEEDDDDAQFWWWWQDPVGIGITGTHDIGHDPDDPVVGTHTNYTDPGHDDPVRVVNSVNSVVSVVD